Protein AF-A0A136PYE6-F1 (afdb_monomer_lite)

Radius of gyration: 15.8 Å; chains: 1; bounding box: 40×21×43 Å

Organism: NCBI:txid47874

Sequence (98 aa):
MADRIDIYPVGVLADLLMLRRARRYGALGWALRRLAQTLRYVARRARAGQWREVKGAFNGYLAEPTPFPAHLRRCGSGWTKRRAMRSLHRHGYRQTGP

Secondary structure (DSSP, 8-state):
---EEEEEE-HHHHHHHHHHHHHHHT-HHHHHHHHHHHHHHHHHHHHTT-HHHHHHHT-BEEEEEES--TT--S-EEESSHHHHHHHHHHTT------

Structure (mmCIF, N/CA/C/O backbone):
data_AF-A0A136PYE6-F1
#
_entry.id   AF-A0A136PYE6-F1
#
loop_
_atom_site.group_PDB
_atom_site.id
_atom_site.type_symbol
_atom_site.label_atom_id
_atom_site.label_alt_id
_atom_site.label_comp_id
_atom_site.label_asym_id
_atom_site.label_entity_id
_atom_site.label_seq_id
_atom_site.pdbx_PDB_ins_code
_atom_site.Cartn_x
_atom_site.Cartn_y
_atom_site.Cartn_z
_atom_site.occupancy
_atom_site.B_iso_or_equiv
_atom_site.auth_seq_id
_atom_site.auth_comp_id
_atom_site.auth_asym_id
_atom_site.auth_atom_id
_atom_site.pdbx_PDB_model_num
ATOM 1 N N . MET A 1 1 ? 21.317 -1.649 -20.001 1.00 48.16 1 MET A N 1
ATOM 2 C CA . MET A 1 1 ? 20.981 -1.474 -18.570 1.00 48.16 1 MET A CA 1
ATOM 3 C C . MET A 1 1 ? 20.049 -2.611 -18.212 1.00 48.16 1 MET A C 1
ATOM 5 O O . MET A 1 1 ? 19.085 -2.796 -18.939 1.00 48.16 1 MET A O 1
ATOM 9 N N . ALA A 1 2 ? 20.374 -3.404 -17.192 1.00 56.72 2 ALA A N 1
ATOM 10 C CA . ALA A 1 2 ? 19.510 -4.501 -16.776 1.00 56.72 2 ALA A CA 1
ATOM 11 C C . ALA A 1 2 ? 18.229 -3.936 -16.151 1.00 56.72 2 ALA A C 1
ATOM 13 O O . ALA A 1 2 ? 18.282 -3.107 -15.240 1.00 56.72 2 ALA A O 1
ATOM 14 N N . ASP A 1 3 ? 17.094 -4.397 -16.652 1.00 71.25 3 ASP A N 1
ATOM 15 C CA . ASP A 1 3 ? 15.768 -4.053 -16.165 1.00 71.25 3 ASP A CA 1
ATOM 16 C C . ASP A 1 3 ? 15.567 -4.642 -14.754 1.00 71.25 3 ASP A C 1
ATOM 18 O O . ASP A 1 3 ? 15.456 -5.861 -14.558 1.00 71.25 3 ASP A O 1
ATOM 22 N N . ARG A 1 4 ? 15.545 -3.780 -13.730 1.00 86.00 4 ARG A N 1
ATOM 23 C CA . ARG A 1 4 ? 15.383 -4.192 -12.326 1.00 86.00 4 ARG A CA 1
ATOM 24 C C . ARG A 1 4 ? 13.908 -4.169 -11.939 1.00 86.00 4 ARG A C 1
ATOM 26 O O . ARG A 1 4 ? 13.192 -3.254 -12.312 1.00 86.00 4 ARG A O 1
ATOM 33 N N . ILE A 1 5 ? 13.450 -5.145 -11.152 1.00 88.88 5 ILE A N 1
ATOM 34 C CA . ILE A 1 5 ? 12.092 -5.140 -10.583 1.00 88.88 5 ILE A CA 1
ATOM 35 C C . ILE A 1 5 ? 12.181 -4.932 -9.075 1.00 88.88 5 ILE A C 1
ATOM 37 O O . ILE A 1 5 ? 12.675 -5.800 -8.351 1.00 88.88 5 ILE A O 1
ATOM 41 N N . ASP A 1 6 ? 11.654 -3.813 -8.591 1.00 91.25 6 ASP A N 1
ATOM 42 C CA . ASP A 1 6 ? 11.525 -3.543 -7.167 1.00 91.25 6 ASP A CA 1
ATOM 43 C C . ASP A 1 6 ? 10.167 -4.043 -6.661 1.00 91.25 6 ASP A C 1
ATOM 45 O O . ASP A 1 6 ? 9.111 -3.753 -7.225 1.00 91.25 6 ASP A O 1
ATOM 49 N N . ILE A 1 7 ? 10.191 -4.839 -5.585 1.00 92.50 7 ILE A N 1
ATOM 50 C CA . ILE A 1 7 ? 8.978 -5.377 -4.960 1.00 92.50 7 ILE A CA 1
ATOM 51 C C . ILE A 1 7 ? 8.894 -4.917 -3.514 1.00 92.50 7 ILE A C 1
ATOM 53 O O . ILE A 1 7 ? 9.657 -5.378 -2.658 1.00 92.50 7 ILE A O 1
ATOM 57 N N . TYR A 1 8 ? 7.910 -4.077 -3.219 1.00 93.00 8 TYR A N 1
ATOM 58 C CA . TYR A 1 8 ? 7.756 -3.457 -1.908 1.00 93.00 8 TYR A CA 1
ATOM 59 C C . TYR A 1 8 ? 6.305 -3.523 -1.410 1.00 93.00 8 TYR A C 1
ATOM 61 O O . TYR A 1 8 ? 5.364 -3.569 -2.210 1.00 93.00 8 TYR A O 1
ATOM 69 N 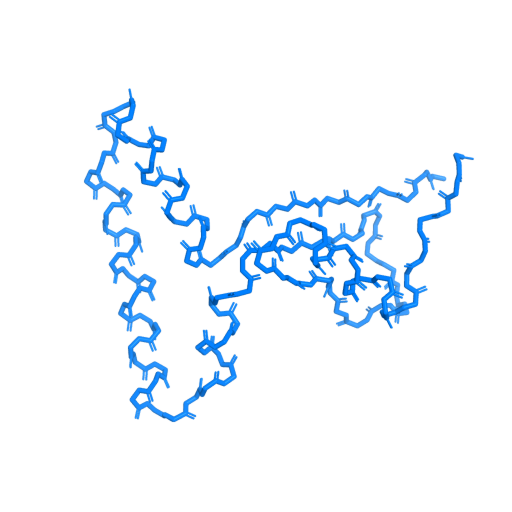N . PRO A 1 9 ? 6.095 -3.621 -0.082 1.00 93.56 9 PRO A N 1
ATOM 70 C CA . PRO A 1 9 ? 4.758 -3.610 0.493 1.00 93.56 9 PRO A CA 1
ATOM 71 C C . PRO A 1 9 ? 4.131 -2.215 0.364 1.00 93.56 9 PRO A C 1
ATOM 73 O O . PRO A 1 9 ? 4.822 -1.205 0.471 1.00 93.56 9 PRO A O 1
ATOM 76 N N . VAL A 1 10 ? 2.813 -2.159 0.192 1.00 92.25 10 VAL A N 1
ATOM 77 C CA . VAL A 1 10 ? 2.017 -0.933 0.059 1.00 92.25 10 VAL A CA 1
ATOM 78 C C . VAL A 1 10 ? 0.706 -1.023 0.839 1.00 92.25 10 VAL A C 1
ATOM 80 O O . VAL A 1 10 ? 0.265 -2.106 1.238 1.00 92.25 10 VAL A O 1
ATOM 83 N N . GLY A 1 11 ? 0.064 0.131 1.029 1.00 90.62 11 GLY A N 1
ATOM 84 C CA . GLY A 1 11 ? -1.245 0.234 1.669 1.00 90.62 11 GLY A CA 1
ATOM 85 C C . GLY A 1 11 ? -1.257 -0.374 3.071 1.00 90.62 11 GLY A C 1
ATOM 86 O O . GLY A 1 11 ? -0.295 -0.240 3.828 1.00 90.62 11 GLY A O 1
ATOM 87 N N . VAL A 1 12 ? -2.332 -1.094 3.397 1.00 92.25 12 VAL A N 1
ATOM 88 C CA . VAL A 1 12 ? -2.534 -1.674 4.735 1.00 92.25 12 VAL A CA 1
ATOM 89 C C . VAL A 1 12 ? -1.410 -2.642 5.117 1.00 92.25 12 VAL A C 1
ATOM 91 O O . VAL A 1 12 ? -0.995 -2.676 6.273 1.00 92.25 12 VAL A O 1
ATOM 94 N N . LEU A 1 13 ? -0.865 -3.406 4.162 1.00 92.88 13 LEU A N 1
ATOM 95 C CA . LEU A 1 13 ? 0.222 -4.342 4.456 1.00 92.88 13 LEU A CA 1
ATOM 96 C C . LEU A 1 13 ? 1.503 -3.616 4.885 1.00 92.88 13 LEU A C 1
ATOM 98 O O . LEU A 1 13 ? 2.173 -4.067 5.814 1.00 92.88 13 LEU A O 1
ATOM 102 N N . ALA A 1 14 ? 1.839 -2.498 4.237 1.00 92.50 14 ALA A N 1
ATOM 103 C CA . ALA A 1 14 ? 3.001 -1.698 4.616 1.00 92.50 14 ALA A CA 1
ATOM 104 C C . ALA A 1 14 ? 2.871 -1.178 6.052 1.00 92.50 14 ALA A C 1
ATOM 106 O O . ALA A 1 14 ? 3.801 -1.334 6.843 1.00 92.50 14 ALA A O 1
ATOM 107 N N . ASP A 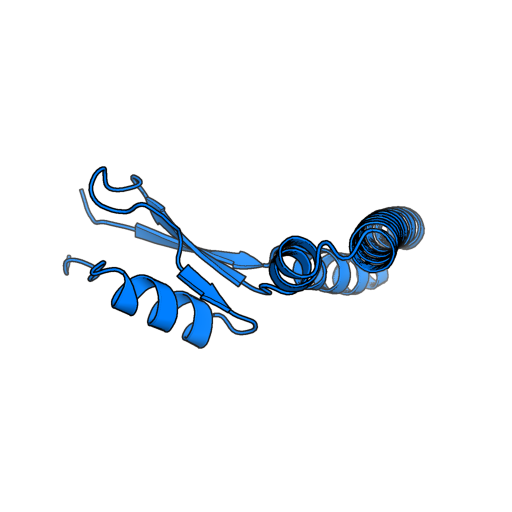1 15 ? 1.699 -0.650 6.410 1.00 92.69 15 ASP A N 1
ATOM 108 C CA . ASP A 1 15 ? 1.443 -0.127 7.754 1.00 92.69 15 ASP A CA 1
ATOM 109 C C . ASP A 1 15 ? 1.481 -1.234 8.821 1.00 92.69 15 ASP A C 1
ATOM 111 O O . ASP A 1 15 ? 2.029 -1.032 9.905 1.00 92.69 15 ASP A O 1
ATOM 115 N N . LEU A 1 16 ? 0.982 -2.439 8.516 1.00 91.88 16 LEU A N 1
ATOM 116 C CA . LEU A 1 16 ? 1.066 -3.593 9.421 1.00 91.88 16 LEU A CA 1
ATOM 117 C C . LEU A 1 16 ? 2.510 -4.063 9.640 1.00 91.88 16 LEU A C 1
ATOM 119 O O . LEU A 1 16 ? 2.914 -4.345 10.772 1.00 91.88 16 LEU A O 1
ATOM 123 N N . LEU A 1 17 ? 3.313 -4.135 8.574 1.00 91.75 17 LEU A N 1
ATOM 124 C CA . LEU A 1 17 ? 4.734 -4.480 8.681 1.00 91.75 17 LEU A CA 1
ATOM 125 C C . LEU A 1 17 ? 5.505 -3.411 9.462 1.00 91.75 17 LEU A C 1
ATOM 127 O O . LEU A 1 17 ? 6.371 -3.737 10.279 1.00 91.75 17 LEU A O 1
ATOM 131 N N . MET A 1 18 ? 5.153 -2.143 9.255 1.00 90.88 18 MET A N 1
ATOM 132 C CA . MET A 1 18 ? 5.706 -1.014 9.988 1.00 90.88 18 MET A CA 1
ATOM 133 C C . MET A 1 18 ? 5.338 -1.072 11.470 1.00 90.88 18 MET A C 1
ATOM 135 O O . MET A 1 18 ? 6.218 -0.896 12.304 1.00 90.88 18 MET A O 1
ATOM 139 N N . LEU A 1 19 ? 4.094 -1.416 11.814 1.00 91.75 19 LEU A N 1
ATOM 140 C CA . LEU A 1 19 ? 3.658 -1.630 13.194 1.00 91.75 19 LEU A CA 1
ATOM 141 C C . LEU A 1 19 ? 4.425 -2.777 13.862 1.00 91.75 19 LEU A C 1
ATOM 143 O O . LEU A 1 19 ? 4.926 -2.623 14.978 1.00 91.75 19 LEU A O 1
ATOM 147 N N . ARG A 1 20 ? 4.584 -3.910 13.164 1.00 90.06 20 ARG A N 1
ATOM 148 C CA . ARG A 1 20 ? 5.377 -5.047 13.656 1.00 90.06 20 ARG A CA 1
ATOM 149 C C . ARG A 1 20 ? 6.823 -4.638 13.938 1.00 90.06 20 ARG A C 1
ATOM 151 O O . ARG A 1 20 ? 7.379 -5.040 14.959 1.00 90.06 20 ARG A O 1
ATOM 158 N N . ARG A 1 21 ? 7.434 -3.839 13.058 1.00 89.38 21 ARG A N 1
ATOM 159 C CA . ARG A 1 21 ? 8.795 -3.326 13.257 1.00 89.38 21 ARG A CA 1
ATOM 160 C C . ARG A 1 21 ? 8.840 -2.308 14.396 1.00 89.38 21 ARG A C 1
ATOM 162 O O . ARG A 1 21 ? 9.694 -2.416 15.263 1.00 89.38 21 ARG A O 1
ATOM 169 N N . ALA A 1 22 ? 7.895 -1.377 14.451 1.00 90.31 22 ALA A N 1
ATOM 170 C CA . ALA A 1 22 ? 7.810 -0.343 15.478 1.00 90.31 22 ALA A CA 1
ATOM 171 C C . ALA A 1 22 ? 7.658 -0.920 16.891 1.00 90.31 22 ALA A C 1
ATOM 173 O O . ALA A 1 22 ? 8.236 -0.372 17.827 1.00 90.31 22 ALA A O 1
ATOM 174 N N . ARG A 1 23 ? 6.971 -2.063 17.042 1.00 86.38 23 ARG A N 1
ATOM 175 C CA . ARG A 1 23 ? 6.908 -2.807 18.310 1.00 86.38 23 ARG A CA 1
ATOM 176 C C . ARG A 1 23 ? 8.286 -3.232 18.819 1.00 86.38 23 ARG A C 1
ATOM 178 O O . ARG A 1 23 ? 8.487 -3.282 20.024 1.00 86.38 23 ARG A O 1
ATOM 185 N N . ARG A 1 24 ? 9.233 -3.506 17.919 1.00 84.69 24 ARG A N 1
ATOM 186 C CA . ARG A 1 24 ? 10.607 -3.891 18.268 1.00 84.69 24 ARG A CA 1
ATOM 187 C C . ARG A 1 24 ? 11.495 -2.698 18.644 1.00 84.69 24 ARG A C 1
ATOM 189 O O . ARG A 1 24 ? 12.447 -2.890 19.382 1.00 84.69 24 ARG A O 1
ATOM 196 N N . TYR A 1 25 ? 11.197 -1.497 18.143 1.00 83.69 25 TYR A N 1
ATOM 197 C CA . TYR A 1 25 ? 12.071 -0.316 18.257 1.00 83.69 25 TYR A CA 1
ATOM 198 C C . TYR A 1 25 ? 11.438 0.867 19.016 1.00 83.69 25 TYR A C 1
ATOM 200 O O . TYR A 1 25 ? 11.925 1.986 18.918 1.00 83.69 25 TYR A O 1
ATOM 208 N N . GLY A 1 26 ? 10.332 0.657 19.738 1.00 83.25 26 GLY A N 1
ATOM 209 C CA . GLY A 1 26 ? 9.726 1.688 20.594 1.00 83.25 26 GLY A CA 1
ATOM 210 C C . GLY A 1 26 ? 8.936 2.793 19.873 1.00 83.25 26 GLY A C 1
ATOM 211 O O . GLY A 1 26 ? 8.535 3.761 20.505 1.00 83.25 26 GLY A O 1
ATOM 212 N N . ALA A 1 27 ? 8.637 2.658 18.576 1.00 86.19 27 ALA A N 1
ATOM 213 C CA . ALA A 1 27 ? 7.939 3.682 17.772 1.00 86.19 27 ALA A CA 1
ATOM 214 C C . ALA A 1 27 ? 6.427 3.408 17.585 1.00 86.19 27 ALA A C 1
ATOM 216 O O . ALA A 1 27 ? 5.811 3.793 16.586 1.00 86.19 27 ALA A O 1
ATOM 217 N N . LEU A 1 28 ? 5.822 2.674 18.522 1.00 89.56 28 LEU A N 1
ATOM 218 C CA . LEU A 1 28 ? 4.511 2.036 18.357 1.00 89.56 28 LEU A CA 1
ATOM 219 C C . LEU A 1 28 ? 3.373 3.057 18.165 1.00 89.56 28 LEU A C 1
ATOM 221 O O . LEU A 1 28 ? 2.516 2.874 17.300 1.00 89.56 28 LEU A O 1
ATOM 225 N N . GLY A 1 29 ? 3.408 4.175 18.899 1.00 89.25 29 GLY A N 1
ATOM 226 C CA . GLY A 1 29 ? 2.382 5.220 18.820 1.00 89.25 29 GLY A CA 1
ATOM 227 C C . GLY A 1 29 ? 2.272 5.867 17.436 1.00 89.25 29 GLY A C 1
ATOM 228 O O . GLY A 1 29 ? 1.168 6.070 16.931 1.00 89.25 29 GLY A O 1
ATOM 229 N N . TRP A 1 30 ? 3.403 6.140 16.781 1.00 89.19 30 TRP A N 1
ATOM 230 C CA . TRP A 1 30 ? 3.402 6.705 15.430 1.00 89.19 30 TRP A CA 1
ATOM 231 C C . TRP A 1 30 ? 2.872 5.699 14.395 1.00 89.19 30 TRP A C 1
ATOM 233 O O . TRP A 1 30 ? 2.020 6.051 13.577 1.00 89.19 30 TRP A O 1
ATOM 243 N N . ALA A 1 31 ? 3.287 4.430 14.482 1.00 90.25 31 ALA A N 1
ATOM 244 C CA . ALA A 1 31 ? 2.818 3.385 13.570 1.00 90.25 31 ALA A CA 1
ATOM 245 C C . ALA A 1 31 ? 1.306 3.119 13.705 1.00 90.25 31 ALA A C 1
ATOM 247 O O . ALA A 1 31 ? 0.614 2.970 12.698 1.00 90.25 31 ALA A O 1
ATOM 248 N N . LEU A 1 32 ? 0.768 3.134 14.932 1.00 92.38 32 LEU A N 1
ATOM 249 C CA . LEU A 1 32 ? -0.676 3.025 15.169 1.00 92.38 32 LEU A CA 1
ATOM 250 C C . LEU A 1 32 ? -1.451 4.203 14.582 1.00 92.38 32 LEU A C 1
ATOM 252 O O . LEU A 1 32 ? -2.490 3.993 13.958 1.00 92.38 32 LEU A O 1
ATOM 256 N N . ARG A 1 33 ? -0.955 5.438 14.743 1.00 92.44 33 ARG A N 1
ATOM 257 C CA . ARG A 1 33 ? -1.597 6.622 14.146 1.00 92.44 33 ARG A CA 1
ATOM 258 C C . ARG A 1 33 ? -1.660 6.506 12.628 1.00 92.44 33 ARG A C 1
ATOM 260 O O . ARG A 1 33 ? -2.706 6.802 12.053 1.00 92.44 33 ARG A O 1
ATOM 267 N N . ARG A 1 34 ? -0.582 6.040 11.995 1.00 90.38 34 ARG A N 1
ATOM 268 C CA . ARG A 1 34 ? -0.534 5.844 10.544 1.00 90.38 34 ARG A CA 1
ATOM 269 C C . ARG A 1 34 ? -1.504 4.759 10.078 1.00 90.38 34 ARG A C 1
ATOM 271 O O . ARG A 1 34 ? -2.327 5.028 9.208 1.00 90.38 34 ARG A O 1
ATOM 278 N N . LEU A 1 35 ? -1.514 3.598 10.736 1.00 92.62 35 LEU A N 1
ATOM 279 C CA . LEU A 1 35 ? -2.490 2.543 10.447 1.00 92.62 35 LEU A CA 1
ATOM 280 C C . LEU A 1 35 ? -3.933 3.044 10.620 1.00 92.62 35 LEU A C 1
ATOM 282 O O . LEU A 1 35 ? -4.783 2.809 9.764 1.00 92.62 35 LEU A O 1
ATOM 286 N N . ALA A 1 36 ? -4.217 3.790 11.690 1.00 94.38 36 ALA A N 1
ATOM 287 C CA . ALA A 1 36 ? -5.540 4.356 11.933 1.00 94.38 36 ALA A CA 1
ATOM 288 C C . ALA A 1 36 ? -5.957 5.371 10.855 1.00 94.38 36 ALA A C 1
ATOM 290 O O . ALA A 1 36 ? -7.136 5.433 10.505 1.00 94.38 36 ALA A O 1
ATOM 291 N N . GLN A 1 37 ? -5.024 6.164 10.319 1.00 92.75 37 GLN A N 1
ATOM 292 C CA . GLN A 1 37 ? -5.292 7.063 9.192 1.00 92.75 37 GLN A CA 1
ATOM 293 C C . GLN A 1 37 ? -5.639 6.277 7.924 1.00 92.75 37 GLN A C 1
ATOM 295 O O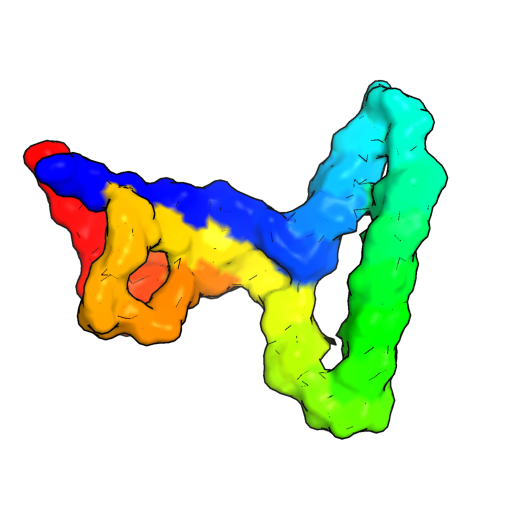 . GLN A 1 37 ? -6.635 6.599 7.272 1.00 92.75 37 GLN A O 1
ATOM 300 N N . THR A 1 38 ? -4.887 5.218 7.618 1.00 91.81 38 THR A N 1
ATOM 301 C CA . THR A 1 38 ? -5.162 4.345 6.469 1.00 91.81 38 THR A CA 1
ATOM 302 C C . THR A 1 38 ? -6.519 3.658 6.604 1.00 91.81 38 THR A C 1
ATOM 304 O O . THR A 1 38 ? -7.317 3.678 5.669 1.00 91.81 38 THR A O 1
ATOM 307 N N . LEU A 1 39 ? -6.857 3.131 7.783 1.00 93.44 39 LEU A N 1
ATOM 308 C CA . LEU A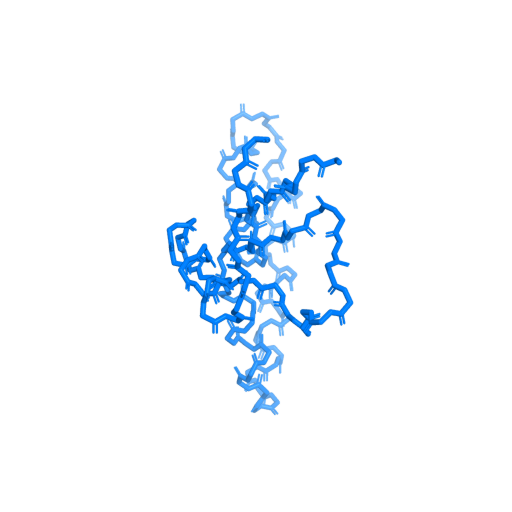 1 39 ? -8.169 2.524 8.025 1.00 93.44 39 LEU A CA 1
ATOM 309 C C . LEU A 1 39 ? -9.308 3.547 7.929 1.00 93.44 39 LEU A C 1
ATOM 311 O O . LEU A 1 39 ? -10.340 3.257 7.330 1.00 93.44 39 LEU A O 1
ATOM 315 N N . ARG A 1 40 ? -9.120 4.771 8.443 1.00 95.19 40 ARG A N 1
ATOM 316 C CA . ARG A 1 40 ? -10.095 5.864 8.277 1.00 95.19 40 ARG A CA 1
ATOM 317 C C . ARG A 1 40 ? -10.273 6.263 6.817 1.00 95.19 40 ARG A C 1
ATOM 319 O O . ARG A 1 40 ? -11.386 6.582 6.406 1.00 95.19 40 ARG A O 1
ATOM 326 N N . TYR A 1 41 ? -9.200 6.275 6.030 1.00 92.44 41 TYR A N 1
ATOM 327 C CA . TYR A 1 41 ? -9.280 6.482 4.587 1.00 92.44 41 TYR A CA 1
ATOM 328 C C . TYR A 1 41 ? -10.123 5.386 3.931 1.00 92.44 41 TYR A C 1
ATOM 330 O O . TYR A 1 41 ? -11.115 5.691 3.274 1.00 92.44 41 TYR A O 1
ATOM 338 N N . VAL A 1 42 ? -9.793 4.120 4.192 1.00 93.31 42 VAL A N 1
ATOM 339 C CA . VAL A 1 42 ? -10.519 2.959 3.663 1.00 93.31 42 VAL A CA 1
ATOM 340 C C . VAL A 1 42 ? -11.998 2.999 4.049 1.00 93.31 42 VAL A C 1
ATOM 342 O O . VAL A 1 42 ? -12.851 2.838 3.183 1.00 93.31 42 VAL A O 1
ATOM 345 N N . ALA A 1 43 ? -12.317 3.278 5.313 1.00 94.75 43 ALA A N 1
ATOM 346 C CA . ALA A 1 43 ? -13.693 3.366 5.792 1.00 94.75 43 ALA A CA 1
ATOM 347 C C . ALA A 1 43 ? -14.478 4.492 5.101 1.00 94.75 43 ALA A C 1
ATOM 349 O O . ALA A 1 43 ? -15.628 4.289 4.715 1.00 94.75 43 ALA A O 1
ATOM 350 N N . ARG A 1 44 ? -13.861 5.665 4.891 1.00 95.50 44 ARG A N 1
ATOM 351 C CA . ARG A 1 44 ? -14.482 6.764 4.132 1.00 95.50 44 ARG A CA 1
ATOM 352 C C . ARG A 1 44 ? -14.770 6.359 2.688 1.00 95.50 44 ARG A C 1
ATOM 354 O O . ARG A 1 44 ? -15.878 6.581 2.213 1.00 95.50 44 ARG A O 1
ATOM 361 N N . ARG A 1 45 ? -13.812 5.716 2.015 1.00 93.88 45 ARG A N 1
ATOM 362 C CA . ARG A 1 45 ? -13.990 5.223 0.639 1.00 93.88 45 ARG A CA 1
ATOM 363 C C . ARG A 1 45 ? -15.058 4.133 0.551 1.00 93.88 45 ARG A C 1
ATOM 365 O O . ARG A 1 45 ? -15.858 4.154 -0.376 1.00 93.88 45 ARG A O 1
ATOM 372 N N . ALA A 1 46 ? -15.124 3.234 1.533 1.00 93.69 46 ALA A N 1
ATOM 373 C CA . ALA A 1 46 ? -16.162 2.208 1.613 1.00 93.69 46 ALA A CA 1
ATOM 374 C C . ALA A 1 46 ? -17.561 2.823 1.778 1.00 93.69 46 ALA A C 1
ATOM 376 O O . ALA A 1 46 ? -18.472 2.464 1.039 1.00 93.69 46 ALA A O 1
ATOM 377 N N . ARG A 1 47 ? -17.719 3.805 2.679 1.00 95.62 47 ARG A N 1
ATOM 378 C CA . ARG A 1 47 ? -18.985 4.542 2.864 1.00 95.62 47 ARG A CA 1
ATOM 379 C C . ARG A 1 47 ? -19.416 5.303 1.611 1.00 95.62 47 ARG A C 1
ATOM 381 O O . ARG A 1 47 ? -20.602 5.378 1.332 1.00 95.62 47 ARG A O 1
ATOM 388 N N . ALA A 1 48 ? -18.461 5.823 0.844 1.00 94.94 48 ALA A N 1
ATOM 389 C CA . ALA A 1 48 ? -18.716 6.482 -0.435 1.00 94.94 48 ALA A CA 1
ATOM 390 C C . ALA A 1 48 ? -18.941 5.501 -1.610 1.00 94.94 48 ALA A C 1
ATOM 392 O O . ALA A 1 48 ? -19.013 5.937 -2.756 1.00 94.94 48 ALA A O 1
ATOM 393 N N . GLY A 1 49 ? -18.979 4.182 -1.371 1.00 94.50 49 GLY A N 1
ATOM 394 C CA . GLY A 1 49 ? -19.145 3.167 -2.421 1.00 94.50 49 GLY A CA 1
ATOM 395 C C . GLY A 1 49 ? -17.934 2.998 -3.349 1.00 94.50 49 GLY A C 1
ATOM 396 O O . GLY A 1 49 ? -18.006 2.304 -4.363 1.00 94.50 49 GLY A O 1
ATOM 397 N N . GLN A 1 50 ? -16.786 3.593 -3.014 1.00 94.56 50 GLN A N 1
ATOM 398 C CA . GLN A 1 50 ? -15.571 3.604 -3.834 1.00 94.56 50 GLN A CA 1
ATOM 399 C C . GLN A 1 50 ? -14.740 2.328 -3.628 1.00 94.56 50 GLN A C 1
ATOM 401 O O . GLN A 1 50 ? -13.562 2.349 -3.260 1.00 94.56 50 GLN A O 1
ATOM 406 N N . TRP A 1 51 ? -15.352 1.176 -3.905 1.00 90.12 51 TRP A N 1
ATOM 407 C CA . TRP A 1 51 ? -14.774 -0.152 -3.672 1.00 90.12 51 TRP A CA 1
ATOM 408 C C . TRP A 1 51 ? -13.473 -0.418 -4.431 1.00 90.12 51 TRP A C 1
ATOM 410 O O . TRP A 1 51 ? -12.646 -1.210 -3.979 1.00 90.12 51 TRP A O 1
ATOM 420 N N . ARG A 1 52 ? -13.256 0.248 -5.571 1.00 88.94 52 ARG A N 1
ATOM 421 C CA . ARG A 1 52 ? -11.991 0.161 -6.313 1.00 88.94 52 ARG A CA 1
ATOM 422 C C . ARG A 1 52 ? -10.817 0.689 -5.488 1.00 88.94 52 ARG A C 1
ATOM 424 O O . ARG A 1 52 ? -9.760 0.065 -5.478 1.00 88.94 52 ARG A O 1
ATOM 431 N N . GLU A 1 53 ? -11.006 1.797 -4.779 1.00 87.62 53 GLU A N 1
ATOM 432 C CA . GLU A 1 53 ? -9.971 2.366 -3.915 1.00 87.62 53 GLU A CA 1
ATOM 433 C C . GLU A 1 53 ? -9.755 1.529 -2.659 1.00 87.62 53 GLU A C 1
ATOM 435 O O . GLU A 1 53 ? -8.613 1.300 -2.263 1.00 87.62 53 GLU A O 1
ATOM 440 N N . VAL A 1 54 ? -10.845 1.009 -2.081 1.00 90.00 54 VAL A N 1
ATOM 441 C CA . VAL A 1 54 ? -10.782 0.062 -0.960 1.00 90.00 54 VAL A CA 1
ATOM 442 C C . VAL A 1 54 ? -9.917 -1.133 -1.348 1.00 90.00 54 VAL A C 1
ATOM 444 O O . VAL A 1 54 ? -8.926 -1.407 -0.681 1.00 90.00 54 VAL A O 1
ATOM 447 N N . LYS A 1 55 ? -10.211 -1.790 -2.477 1.00 87.56 55 LYS A N 1
ATOM 448 C CA . LYS A 1 55 ? -9.402 -2.910 -2.985 1.00 87.56 55 LYS A CA 1
ATOM 449 C C . LYS A 1 55 ? -7.945 -2.503 -3.221 1.00 87.56 55 LYS A C 1
ATOM 451 O O . LYS A 1 55 ? -7.046 -3.258 -2.868 1.00 87.56 55 LYS A O 1
ATOM 456 N N . GLY A 1 56 ? -7.710 -1.301 -3.753 1.00 86.75 56 GLY A N 1
ATOM 457 C CA . GLY A 1 56 ? -6.366 -0.759 -3.962 1.00 86.75 56 GLY A CA 1
ATOM 458 C C . GLY A 1 56 ? -5.547 -0.628 -2.673 1.00 86.75 56 GLY A C 1
ATOM 459 O O . GLY A 1 56 ? -4.370 -0.986 -2.656 1.00 86.75 56 GLY A O 1
ATOM 460 N N . ALA A 1 57 ? -6.169 -0.202 -1.569 1.00 87.62 57 ALA A N 1
ATOM 461 C CA . ALA A 1 57 ? -5.516 -0.126 -0.259 1.00 87.62 57 ALA A CA 1
ATOM 462 C C . ALA A 1 57 ? -5.078 -1.505 0.278 1.00 87.62 57 ALA A C 1
ATOM 464 O O . ALA A 1 57 ? -4.140 -1.591 1.074 1.00 87.62 57 ALA A O 1
ATOM 465 N N . PHE A 1 58 ? -5.712 -2.581 -0.199 1.00 88.50 58 PHE A N 1
ATOM 466 C CA . PHE A 1 58 ? -5.378 -3.974 0.107 1.00 88.50 58 PHE A CA 1
ATOM 467 C C . PHE A 1 58 ? -4.598 -4.674 -1.023 1.00 88.50 58 PHE A C 1
ATOM 469 O O . PHE A 1 58 ? -4.566 -5.902 -1.085 1.00 88.50 58 PHE A O 1
ATOM 476 N N . ASN A 1 59 ? -3.918 -3.927 -1.902 1.00 87.88 59 ASN A N 1
ATOM 477 C CA . ASN A 1 59 ? -3.061 -4.514 -2.940 1.00 87.88 59 ASN A CA 1
ATOM 478 C C . ASN A 1 59 ? -1.890 -5.330 -2.368 1.00 87.88 59 ASN A C 1
ATOM 480 O O . ASN A 1 59 ? -1.434 -6.258 -3.027 1.00 87.88 59 ASN A O 1
ATOM 484 N N . GLY A 1 60 ? -1.413 -5.024 -1.156 1.00 91.38 60 GLY A N 1
ATOM 485 C CA . GLY A 1 60 ? -0.358 -5.773 -0.471 1.00 91.38 60 GLY A CA 1
ATOM 486 C C . GLY A 1 60 ? 1.046 -5.426 -0.951 1.00 91.38 60 GLY A C 1
ATOM 487 O O . GLY A 1 60 ? 1.708 -4.631 -0.303 1.00 91.38 60 GLY A O 1
ATOM 488 N N . TYR A 1 61 ? 1.510 -6.005 -2.057 1.00 94.62 61 TYR A N 1
ATOM 489 C CA . TYR A 1 61 ? 2.796 -5.678 -2.684 1.00 94.62 61 TYR A CA 1
ATOM 490 C C . TYR A 1 61 ? 2.584 -5.031 -4.051 1.00 94.62 61 TYR A C 1
ATOM 492 O O . TYR A 1 61 ? 1.678 -5.432 -4.785 1.00 94.62 61 TYR A O 1
ATOM 500 N N . LEU A 1 62 ? 3.457 -4.086 -4.404 1.00 94.25 62 LEU A N 1
ATOM 501 C CA . LEU A 1 62 ? 3.667 -3.650 -5.783 1.00 94.25 62 LEU A CA 1
ATOM 502 C C . LEU A 1 62 ? 4.958 -4.254 -6.323 1.00 94.25 62 LEU A C 1
ATOM 504 O O . LEU A 1 62 ? 5.925 -4.401 -5.582 1.00 94.25 62 LEU A O 1
ATOM 508 N N . ALA A 1 63 ? 4.934 -4.621 -7.598 1.00 93.56 63 ALA A N 1
ATOM 509 C CA . ALA A 1 63 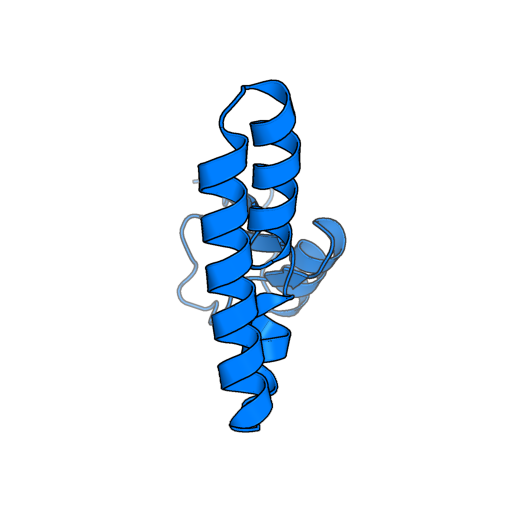? 6.099 -4.978 -8.390 1.00 93.56 63 ALA A CA 1
ATOM 510 C C . ALA A 1 63 ? 6.243 -3.924 -9.490 1.00 93.56 63 ALA A C 1
ATOM 512 O O . ALA A 1 63 ? 5.386 -3.828 -10.376 1.00 93.56 63 ALA A O 1
ATOM 513 N N . GLU A 1 64 ? 7.292 -3.122 -9.388 1.00 92.38 64 GLU A N 1
ATOM 514 C CA . GLU A 1 64 ? 7.556 -1.980 -10.251 1.00 92.38 64 GLU A CA 1
ATOM 515 C C . GLU A 1 64 ? 8.875 -2.193 -10.999 1.00 92.38 64 GLU A C 1
ATOM 517 O O . GLU A 1 64 ? 9.897 -2.457 -10.365 1.00 92.38 64 GLU A O 1
ATOM 522 N N . PRO A 1 65 ? 8.860 -2.145 -12.337 1.00 89.44 65 PRO A N 1
ATOM 523 C CA . PRO A 1 65 ? 10.080 -2.161 -13.122 1.00 89.44 65 PRO A CA 1
ATOM 524 C C . PRO A 1 65 ? 10.772 -0.795 -13.124 1.00 89.44 65 PRO A C 1
ATOM 526 O O . PRO A 1 65 ? 10.116 0.239 -13.251 1.00 89.44 65 PRO A O 1
ATOM 529 N N . THR A 1 66 ? 12.097 -0.818 -13.025 1.00 85.12 66 THR A N 1
ATOM 530 C CA . THR A 1 66 ? 12.977 0.348 -12.998 1.00 85.12 66 THR A CA 1
ATOM 531 C C . THR A 1 66 ? 14.059 0.180 -14.078 1.00 85.12 66 THR A C 1
ATOM 533 O O . THR A 1 66 ? 14.862 -0.754 -13.973 1.00 85.12 66 THR A O 1
ATOM 536 N N . PRO A 1 67 ? 14.132 1.083 -15.077 1.00 87.31 67 PRO A N 1
ATOM 537 C CA . PRO A 1 67 ? 13.224 2.214 -15.310 1.00 87.31 67 PRO A CA 1
ATOM 538 C C . PRO A 1 67 ? 11.807 1.764 -15.713 1.00 87.31 67 PRO A C 1
ATOM 540 O O . PRO A 1 67 ? 11.625 0.675 -16.252 1.00 87.31 67 PRO A O 1
ATOM 543 N N . PHE A 1 68 ? 10.798 2.609 -15.465 1.00 83.94 68 PHE A N 1
ATOM 544 C CA . PHE A 1 68 ? 9.408 2.279 -15.790 1.00 83.94 68 PHE A CA 1
ATOM 545 C C . PHE A 1 68 ? 9.185 2.319 -17.316 1.00 83.94 68 PHE A C 1
ATOM 547 O O . PHE A 1 68 ? 9.307 3.393 -17.915 1.00 83.94 68 PHE A O 1
ATOM 554 N N . PRO A 1 69 ? 8.863 1.191 -17.978 1.00 84.81 69 PRO A N 1
ATOM 555 C CA . PRO A 1 69 ? 8.773 1.146 -19.433 1.00 84.81 69 PRO A CA 1
ATOM 556 C C . PRO A 1 69 ? 7.583 1.950 -19.957 1.00 84.81 69 PRO A C 1
ATOM 558 O O . PRO A 1 69 ? 6.471 1.810 -19.452 1.00 84.81 69 PRO A O 1
ATOM 561 N N . ALA A 1 70 ? 7.771 2.696 -21.049 1.00 84.12 70 ALA A N 1
ATOM 562 C CA . ALA A 1 70 ? 6.715 3.520 -21.653 1.00 84.12 70 ALA A CA 1
ATOM 563 C C . ALA A 1 70 ? 5.476 2.719 -22.112 1.00 84.12 70 ALA A C 1
ATOM 565 O O . ALA A 1 70 ? 4.366 3.247 -22.148 1.00 84.12 70 ALA A O 1
ATOM 566 N N . HIS A 1 71 ? 5.647 1.436 -22.451 1.00 83.38 71 HIS A N 1
ATOM 567 C CA . HIS A 1 71 ? 4.545 0.556 -22.855 1.00 83.38 71 HIS A CA 1
ATOM 568 C C . HIS A 1 71 ? 3.729 0.030 -21.663 1.00 83.38 71 HIS A C 1
ATOM 570 O O . HIS A 1 71 ? 2.598 -0.435 -21.837 1.00 83.38 71 HIS A O 1
ATOM 576 N N . LEU A 1 72 ? 4.281 0.084 -20.449 1.00 84.25 72 LEU A N 1
ATOM 577 C CA . LEU A 1 72 ? 3.610 -0.402 -19.258 1.00 84.25 72 LEU A CA 1
ATOM 578 C C . LEU A 1 72 ? 2.689 0.691 -18.716 1.00 84.25 72 LEU A C 1
ATOM 580 O O . LEU A 1 72 ? 3.117 1.797 -18.418 1.00 84.25 72 LEU A O 1
ATOM 584 N N . ARG A 1 73 ? 1.402 0.388 -18.540 1.00 82.25 73 ARG A N 1
ATOM 585 C CA . ARG A 1 73 ? 0.447 1.362 -17.975 1.00 82.25 73 ARG A CA 1
ATOM 586 C C . ARG A 1 73 ? 0.296 1.259 -16.460 1.00 82.25 73 ARG A C 1
ATOM 588 O O . ARG A 1 73 ? -0.296 2.147 -15.851 1.00 82.25 73 ARG A O 1
ATOM 595 N N . ARG A 1 74 ? 0.711 0.136 -15.858 1.00 86.19 74 ARG A N 1
ATOM 596 C CA . ARG A 1 74 ? 0.483 -0.184 -14.437 1.00 86.19 74 ARG A CA 1
ATOM 597 C C . ARG A 1 74 ? 1.525 -1.160 -13.896 1.00 86.19 74 ARG A C 1
ATOM 599 O O . ARG A 1 74 ? 1.780 -2.185 -14.530 1.00 86.19 74 ARG A O 1
ATOM 606 N N . CYS A 1 75 ? 1.996 -0.910 -12.675 1.00 89.75 75 CYS A N 1
ATOM 607 C CA . CYS A 1 75 ? 2.763 -1.871 -11.879 1.00 89.75 75 CYS A CA 1
ATOM 608 C C . CYS A 1 75 ? 1.964 -3.165 -11.638 1.00 89.75 75 CYS A C 1
ATOM 610 O O . CYS A 1 75 ? 0.727 -3.174 -11.658 1.00 89.75 75 CYS A O 1
ATOM 612 N N . GLY A 1 76 ? 2.666 -4.264 -11.367 1.00 91.81 76 GLY A N 1
ATOM 613 C CA . GLY A 1 76 ? 2.027 -5.474 -10.859 1.00 91.81 76 GLY A CA 1
ATOM 614 C C . GLY A 1 76 ? 1.609 -5.290 -9.405 1.00 91.81 76 GLY A C 1
ATOM 615 O O . GLY A 1 76 ? 2.303 -4.624 -8.643 1.00 91.81 76 GLY A O 1
ATOM 616 N N . SER A 1 77 ? 0.494 -5.892 -8.995 1.00 93.94 77 SER A N 1
ATOM 617 C CA . SER A 1 77 ? 0.031 -5.842 -7.607 1.00 93.94 77 SER A CA 1
ATOM 618 C C . SER A 1 77 ? -0.443 -7.200 -7.096 1.00 93.94 77 SER A C 1
ATOM 620 O O . SER A 1 77 ? -0.831 -8.084 -7.866 1.00 93.94 77 SER A O 1
ATOM 622 N N . GLY A 1 78 ? -0.384 -7.401 -5.780 1.00 92.00 78 GLY A N 1
ATOM 623 C CA . GLY A 1 78 ? -0.952 -8.584 -5.142 1.00 92.00 78 GLY A CA 1
ATOM 624 C C . GLY A 1 78 ? -0.493 -8.793 -3.704 1.00 92.00 78 GLY A C 1
ATOM 625 O O . GLY A 1 78 ? 0.603 -8.399 -3.318 1.00 92.00 78 GLY A O 1
ATOM 626 N N . TRP A 1 79 ? -1.322 -9.481 -2.911 1.00 89.25 79 TRP A N 1
ATOM 627 C CA . TRP A 1 79 ? -1.090 -9.665 -1.469 1.00 89.25 79 TRP A CA 1
ATOM 628 C C . TRP A 1 79 ? 0.216 -10.396 -1.113 1.00 89.25 79 TRP A C 1
ATOM 630 O O . TRP A 1 79 ? 0.689 -10.339 0.017 1.00 89.25 79 TRP A O 1
ATOM 640 N N . THR A 1 80 ? 0.833 -11.065 -2.085 1.00 90.31 80 THR A N 1
ATOM 641 C CA . THR A 1 80 ? 2.152 -11.686 -1.953 1.00 90.31 80 THR A CA 1
ATOM 642 C C . THR A 1 80 ? 3.071 -11.193 -3.060 1.00 90.31 80 THR A C 1
ATOM 644 O O . THR A 1 80 ? 2.614 -10.943 -4.178 1.00 90.31 80 THR A O 1
ATOM 647 N N . LYS A 1 81 ? 4.383 -11.143 -2.792 1.00 91.88 81 LYS A N 1
ATOM 648 C CA . LYS A 1 81 ? 5.406 -10.794 -3.797 1.00 91.88 81 LYS A CA 1
ATOM 649 C C . LYS A 1 81 ? 5.240 -11.595 -5.096 1.00 91.88 81 LYS A C 1
ATOM 651 O O . LYS A 1 81 ? 5.259 -11.034 -6.185 1.00 91.88 81 LYS A O 1
ATOM 656 N N . ARG A 1 82 ? 4.980 -12.906 -4.979 1.00 92.06 82 ARG A N 1
ATOM 657 C CA . ARG A 1 82 ? 4.746 -13.803 -6.123 1.00 92.06 82 ARG A CA 1
ATOM 658 C C . ARG A 1 82 ? 3.513 -13.404 -6.935 1.00 92.06 82 ARG A C 1
ATOM 660 O O . ARG A 1 82 ? 3.557 -13.465 -8.160 1.00 92.06 82 ARG A O 1
ATOM 667 N N . ARG A 1 83 ? 2.414 -13.003 -6.281 1.00 91.62 83 ARG A N 1
ATOM 668 C CA . ARG A 1 83 ? 1.213 -12.519 -6.982 1.00 91.62 83 ARG A CA 1
ATOM 669 C C . ARG A 1 83 ? 1.455 -11.170 -7.655 1.00 91.62 83 ARG A C 1
ATOM 671 O O . ARG A 1 83 ? 1.036 -11.029 -8.798 1.00 91.62 83 ARG A O 1
ATOM 678 N N . ALA A 1 84 ? 2.163 -10.246 -7.004 1.00 92.62 84 ALA A N 1
ATOM 679 C CA . ALA A 1 84 ? 2.541 -8.968 -7.607 1.00 92.62 84 ALA A CA 1
ATOM 680 C C . ALA A 1 84 ? 3.381 -9.171 -8.875 1.00 92.62 84 ALA A C 1
ATOM 682 O O . ALA A 1 84 ? 3.027 -8.646 -9.928 1.00 92.62 84 ALA A O 1
ATOM 683 N N . MET A 1 85 ? 4.394 -10.041 -8.815 1.00 92.25 85 MET A N 1
ATOM 684 C CA . MET A 1 85 ? 5.214 -10.388 -9.978 1.00 92.25 85 MET A CA 1
ATOM 685 C C . MET A 1 85 ? 4.403 -11.062 -11.089 1.00 92.25 85 MET A C 1
ATOM 687 O O . MET A 1 85 ? 4.471 -10.678 -12.251 1.00 92.25 85 MET A O 1
ATOM 691 N N . ARG A 1 86 ? 3.562 -12.043 -10.741 1.00 91.19 86 ARG A N 1
ATOM 692 C CA . ARG A 1 86 ? 2.701 -12.721 -11.720 1.00 91.19 86 ARG A CA 1
ATOM 693 C C . ARG A 1 86 ? 1.710 -11.740 -12.365 1.00 91.19 86 ARG A C 1
ATOM 695 O O . ARG A 1 86 ? 1.377 -11.893 -13.534 1.00 91.19 86 ARG A O 1
ATOM 702 N N . SER A 1 87 ? 1.248 -10.728 -11.627 1.00 92.12 87 SER A N 1
ATOM 703 C CA . SER A 1 87 ? 0.431 -9.650 -12.184 1.00 92.12 87 SER A CA 1
ATOM 704 C C . SER A 1 87 ? 1.222 -8.745 -13.126 1.00 92.12 87 SER A C 1
ATOM 706 O O . SER A 1 87 ? 0.694 -8.402 -14.176 1.00 92.12 87 SER A O 1
ATOM 708 N N . LEU A 1 88 ? 2.471 -8.407 -12.786 1.00 91.12 88 LEU A N 1
ATOM 709 C CA . LEU A 1 88 ? 3.369 -7.638 -13.651 1.00 91.12 88 LEU A CA 1
ATOM 710 C C . LEU A 1 88 ? 3.620 -8.373 -14.979 1.00 91.12 88 LEU A C 1
ATOM 712 O O . LEU A 1 88 ? 3.459 -7.789 -16.044 1.00 91.12 88 LEU A O 1
ATOM 716 N N . HIS A 1 89 ? 3.879 -9.684 -14.927 1.00 89.19 89 HIS A N 1
ATOM 717 C CA . HIS A 1 89 ? 4.055 -10.510 -16.127 1.00 89.19 89 HIS A CA 1
ATOM 718 C C . HIS A 1 89 ? 2.806 -10.569 -17.016 1.00 89.19 89 HIS A C 1
ATOM 720 O O . HIS A 1 89 ? 2.918 -10.614 -18.239 1.00 89.19 89 HIS A O 1
ATOM 726 N N . ARG A 1 90 ? 1.600 -10.528 -16.429 1.00 88.44 90 ARG A N 1
ATOM 727 C CA . ARG A 1 90 ? 0.346 -10.444 -17.202 1.00 88.44 90 ARG A CA 1
ATOM 728 C C . ARG A 1 90 ? 0.189 -9.120 -17.946 1.00 88.44 90 ARG A C 1
ATOM 730 O O . ARG A 1 90 ? -0.549 -9.080 -18.921 1.00 88.44 90 ARG A O 1
ATOM 737 N N . HIS A 1 91 ? 0.871 -8.060 -17.516 1.00 84.69 91 HIS A N 1
ATOM 738 C CA . HIS A 1 91 ? 0.915 -6.788 -18.241 1.00 84.69 91 HIS A CA 1
ATOM 739 C C . HIS A 1 91 ? 1.953 -6.783 -19.377 1.00 84.69 91 HIS A C 1
ATOM 741 O O . HIS A 1 91 ? 2.218 -5.729 -19.944 1.00 84.69 91 HIS A O 1
ATOM 747 N N . GLY A 1 92 ? 2.540 -7.937 -19.714 1.00 76.88 92 GLY A N 1
ATOM 748 C CA . GLY A 1 92 ? 3.496 -8.071 -20.815 1.00 76.88 92 GLY A CA 1
ATOM 749 C C . GLY A 1 92 ? 4.944 -7.787 -20.427 1.00 76.88 92 GLY A C 1
ATOM 750 O O . GLY A 1 92 ? 5.834 -8.004 -21.242 1.00 76.88 92 GLY A O 1
ATOM 751 N N . TYR A 1 93 ? 5.203 -7.381 -19.181 1.00 79.88 93 TYR A N 1
ATOM 752 C CA . TYR A 1 93 ? 6.566 -7.190 -18.707 1.00 79.88 93 TYR A CA 1
ATOM 753 C C . TYR A 1 93 ? 7.241 -8.538 -18.464 1.00 79.88 93 TYR A C 1
ATOM 755 O O . TYR A 1 93 ? 6.808 -9.319 -17.614 1.00 79.88 93 TYR A O 1
ATOM 763 N N . ARG A 1 94 ? 8.319 -8.814 -19.188 1.00 71.00 94 ARG A N 1
ATOM 764 C CA . ARG A 1 94 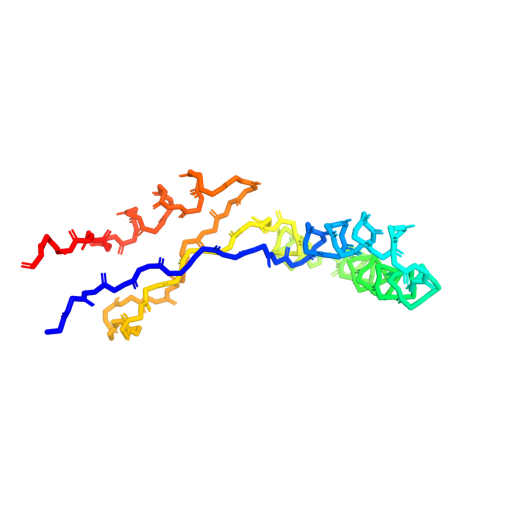? 9.214 -9.936 -18.906 1.00 71.00 94 ARG A CA 1
ATOM 765 C C . ARG A 1 94 ? 10.549 -9.342 -18.515 1.00 71.00 94 ARG A C 1
ATOM 767 O O . ARG A 1 94 ? 11.043 -8.472 -19.219 1.00 71.00 94 ARG A O 1
ATOM 774 N N . GLN A 1 95 ? 11.105 -9.805 -17.400 1.00 65.62 95 GLN A N 1
ATOM 775 C CA . GLN A 1 95 ? 12.463 -9.435 -17.039 1.00 65.62 95 GLN A CA 1
ATOM 776 C C . GLN A 1 95 ? 13.390 -9.931 -18.150 1.00 65.62 95 GLN A C 1
ATOM 778 O O . GLN A 1 95 ? 13.484 -11.137 -18.388 1.00 65.62 95 GLN A O 1
ATOM 783 N N . THR A 1 96 ? 14.006 -9.007 -18.871 1.00 58.38 96 THR A N 1
ATOM 784 C CA . THR A 1 96 ? 15.080 -9.309 -19.810 1.00 58.38 96 THR A CA 1
ATOM 785 C C . THR A 1 96 ? 16.254 -9.840 -18.988 1.00 58.38 96 THR A C 1
ATOM 787 O O . THR A 1 96 ? 16.632 -9.241 -17.980 1.00 58.38 96 THR A O 1
ATOM 790 N N . GLY A 1 97 ? 16.741 -11.031 -19.351 1.00 49.03 97 GLY A N 1
ATOM 791 C CA . GLY A 1 97 ? 17.931 -11.640 -18.747 1.00 49.03 97 GLY A CA 1
ATOM 792 C C . GLY A 1 97 ? 19.176 -10.756 -18.920 1.00 49.03 97 GLY A C 1
ATOM 793 O O . GLY A 1 97 ? 19.091 -9.764 -19.640 1.00 49.03 97 GLY A O 1
ATOM 794 N N . PRO A 1 98 ? 20.280 -11.105 -18.235 1.00 50.72 98 PRO A N 1
ATOM 795 C CA . PRO A 1 98 ? 21.342 -10.191 -17.797 1.00 50.72 98 PRO A CA 1
ATOM 796 C C . PRO A 1 98 ? 21.896 -9.248 -18.870 1.00 50.72 98 PRO A C 1
ATOM 798 O O . PRO A 1 98 ? 22.128 -9.712 -20.008 1.00 50.72 98 PRO A O 1
#

Foldseek 3Di:
DFWDKDKDFAALLNLVVVCVVCVVVVNNVVSVVVNVVSVVVLVVCVVVVVVVVNVVNQQTMWIAIVVHDPLQPDTATHNDSVNSVVRNVVSVDDRDDD

pLDDT: mean 87.54, std 9.61, range [48.16, 95.62]